Protein AF-A0A6P8X6T5-F1 (afdb_monomer_lite)

Radius of gyration: 35.66 Å; chains: 1; bounding box: 72×80×87 Å

pLDDT: mean 73.35, std 19.15, range [34.44, 97.5]

Sequence (157 aa):
MKSEVQPKQQMQAKLKPGSVLSAIEDIQRMSPEDIVQEFDRMADQTRRHFRDETFIPCVNVADELIRCLRHNKEQSCMCFNVMDEYRQCVGLATQAYVDRMAEDDERRRRASEELPVMPPQSVPSPPATMANLKPAGVQEIVRRKQRSWVKPWTWLR

Organism: Drosophila albomicans (NCBI:txid7291)

Structure (mmCIF, N/CA/C/O backbone):
data_AF-A0A6P8X6T5-F1
#
_entry.id   AF-A0A6P8X6T5-F1
#
loop_
_atom_site.group_PDB
_atom_site.id
_atom_site.type_symbol
_atom_site.label_atom_id
_atom_site.label_alt_id
_atom_site.label_comp_id
_atom_site.label_asym_id
_atom_site.label_entity_id
_atom_site.label_seq_id
_atom_site.pdbx_PDB_ins_code
_atom_site.Cartn_x
_atom_site.Cartn_y
_atom_site.Cartn_z
_atom_site.occupancy
_atom_site.B_iso_or_equiv
_atom_site.auth_seq_id
_atom_site.auth_comp_id
_atom_site.auth_asym_id
_atom_site.auth_atom_id
_atom_site.pdbx_PDB_model_num
ATOM 1 N N . MET A 1 1 ? -13.293 69.421 -34.940 1.00 39.31 1 MET A N 1
ATOM 2 C CA . MET A 1 1 ? -12.313 68.325 -35.088 1.00 39.31 1 MET A CA 1
ATOM 3 C C . MET A 1 1 ? -12.806 67.145 -34.260 1.00 39.31 1 MET A C 1
ATOM 5 O O . MET A 1 1 ? -12.760 67.224 -33.042 1.00 39.31 1 MET A O 1
ATOM 9 N N . LYS A 1 2 ? -13.394 66.125 -34.895 1.00 36.69 2 LYS A N 1
ATOM 10 C CA . LYS A 1 2 ? -13.779 64.863 -34.243 1.00 36.69 2 LYS A CA 1
ATOM 11 C C . LYS A 1 2 ? -12.729 63.829 -34.637 1.00 36.69 2 LYS A C 1
ATOM 13 O O . LYS A 1 2 ? -12.606 63.535 -35.820 1.00 36.69 2 LYS A O 1
ATOM 18 N N . SER A 1 3 ? -11.960 63.347 -33.669 1.00 41.25 3 SER A N 1
ATOM 19 C CA . SER A 1 3 ? -11.004 62.261 -33.878 1.00 41.25 3 SER A CA 1
ATOM 20 C C . SER A 1 3 ? -11.726 60.939 -33.656 1.00 41.25 3 SER A C 1
ATOM 22 O O . SER A 1 3 ? -12.135 60.624 -32.541 1.00 41.25 3 SER A O 1
ATOM 24 N N . GLU A 1 4 ? -11.921 60.204 -34.743 1.00 42.72 4 GLU A N 1
ATOM 25 C CA . GLU A 1 4 ? -12.444 58.845 -34.759 1.00 42.72 4 GLU A CA 1
ATOM 26 C C . GLU A 1 4 ? -11.330 57.885 -34.320 1.00 42.72 4 GLU A C 1
ATOM 28 O O . GLU A 1 4 ? -10.273 57.814 -34.948 1.00 42.72 4 GLU A O 1
ATOM 33 N N . VAL A 1 5 ? -11.530 57.188 -33.200 1.00 47.00 5 VAL A N 1
ATOM 34 C CA . VAL A 1 5 ? -10.592 56.175 -32.701 1.00 47.00 5 VAL A CA 1
ATOM 35 C C . VAL A 1 5 ? -11.098 54.812 -33.160 1.00 47.00 5 VAL A C 1
ATOM 37 O O . VAL A 1 5 ? -12.066 54.290 -32.613 1.00 47.00 5 VAL A O 1
ATOM 40 N N . GLN A 1 6 ? -10.450 54.235 -34.174 1.00 44.22 6 GLN A N 1
ATOM 41 C CA . GLN A 1 6 ? -10.676 52.841 -34.561 1.00 44.22 6 GLN A CA 1
ATOM 42 C C . GLN A 1 6 ? -10.130 51.881 -33.487 1.00 44.22 6 GLN A C 1
ATOM 44 O O . GLN A 1 6 ? -9.029 52.107 -32.969 1.00 44.22 6 GLN A O 1
ATOM 49 N N . PRO A 1 7 ? -10.830 50.774 -33.179 1.00 46.75 7 PRO A N 1
ATOM 50 C CA . PRO A 1 7 ? -10.303 49.748 -32.295 1.00 46.75 7 PRO A CA 1
ATOM 51 C C . PRO A 1 7 ? -9.257 48.902 -33.034 1.00 46.75 7 PRO A C 1
ATOM 53 O O . PRO A 1 7 ? -9.519 48.321 -34.087 1.00 46.75 7 PRO A O 1
ATOM 56 N N . LYS A 1 8 ? -8.050 48.823 -32.462 1.00 43.53 8 LYS A N 1
ATOM 57 C CA . LYS A 1 8 ? -6.981 47.927 -32.921 1.00 43.53 8 LYS A CA 1
ATOM 58 C C . LYS A 1 8 ? -7.455 46.477 -32.813 1.00 43.53 8 LYS A C 1
ATOM 60 O O . LYS A 1 8 ? -7.723 45.998 -31.714 1.00 43.53 8 LYS A O 1
ATOM 65 N N . GLN A 1 9 ? -7.500 45.774 -33.941 1.00 49.03 9 GLN A N 1
ATOM 66 C CA . GLN A 1 9 ? -7.654 44.323 -33.976 1.00 49.03 9 GLN A CA 1
ATOM 67 C C . GLN A 1 9 ? -6.468 43.678 -33.243 1.00 49.03 9 GLN A C 1
ATOM 69 O O . GLN A 1 9 ? -5.331 43.717 -33.715 1.00 49.03 9 GLN A O 1
ATOM 74 N N . GLN A 1 10 ? -6.724 43.108 -32.064 1.00 48.69 10 GLN A N 1
ATOM 75 C CA . GLN A 1 10 ? -5.776 42.227 -31.391 1.00 48.69 10 GLN A CA 1
ATOM 76 C C . GLN A 1 10 ? -5.649 40.944 -32.214 1.00 48.69 10 GLN A C 1
ATOM 78 O O . GLN A 1 10 ? -6.588 40.155 -32.308 1.00 48.69 10 GLN A O 1
ATOM 83 N N . MET A 1 11 ? -4.475 40.732 -32.811 1.00 44.38 11 MET A N 1
ATOM 84 C CA . MET A 1 11 ? -4.091 39.429 -33.342 1.00 44.38 11 MET A CA 1
ATOM 85 C C . MET A 1 11 ? -4.116 38.421 -32.190 1.00 44.38 11 MET A C 1
ATOM 87 O O . MET A 1 11 ? -3.267 38.474 -31.300 1.00 44.38 11 MET A O 1
ATOM 91 N N . GLN A 1 12 ? -5.086 37.507 -32.201 1.00 54.34 12 GLN A N 1
ATOM 92 C CA . GLN A 1 12 ? -5.050 36.325 -31.350 1.00 54.34 12 GLN A CA 1
ATOM 93 C C . GLN A 1 12 ? -3.821 35.506 -31.749 1.00 54.34 12 GLN A C 1
ATOM 95 O O . GLN A 1 12 ? -3.753 34.933 -32.840 1.00 54.34 12 GLN A O 1
ATOM 100 N N . ALA A 1 13 ? -2.811 35.506 -30.882 1.00 57.44 13 ALA A N 1
ATOM 101 C CA . ALA A 1 13 ? -1.664 34.634 -31.026 1.00 57.44 13 ALA A CA 1
ATOM 102 C C . ALA A 1 13 ? -2.174 33.191 -30.945 1.00 57.44 13 ALA A C 1
ATOM 104 O O . ALA A 1 13 ? -2.639 32.757 -29.896 1.00 57.44 13 ALA A O 1
ATOM 105 N N . LYS A 1 14 ? -2.125 32.457 -32.063 1.00 60.16 14 LYS A N 1
ATOM 106 C CA . LYS A 1 14 ? -2.445 31.026 -32.085 1.00 60.16 14 LYS A CA 1
ATOM 107 C C . LYS A 1 14 ? -1.477 30.302 -31.150 1.00 60.16 14 LYS A C 1
ATOM 109 O O . LYS A 1 14 ? -0.309 30.105 -31.494 1.00 60.16 14 LYS A O 1
ATOM 114 N N . LEU A 1 15 ? -1.955 29.952 -29.960 1.00 59.94 15 LEU A N 1
ATOM 115 C CA . LEU A 1 15 ? -1.217 29.132 -29.011 1.00 59.94 15 LEU A CA 1
ATOM 116 C C . LEU A 1 15 ? -1.028 27.736 -29.612 1.00 59.94 15 LEU A C 1
ATOM 118 O O . LEU A 1 15 ? -1.897 27.206 -30.304 1.00 59.94 15 LEU A O 1
ATOM 122 N N . LYS A 1 16 ? 0.165 27.170 -29.416 1.00 64.50 16 LYS A N 1
ATOM 123 C CA . LYS A 1 16 ? 0.518 25.864 -29.977 1.00 64.50 16 LYS A CA 1
ATOM 124 C C . LYS A 1 16 ? -0.295 24.769 -29.267 1.00 64.50 16 LYS A C 1
ATOM 126 O O . LYS A 1 16 ? -0.311 24.776 -28.032 1.00 64.50 16 LYS A O 1
ATOM 131 N N . PRO A 1 17 ? -0.898 23.818 -30.003 1.00 54.22 17 PRO A N 1
ATOM 132 C CA . PRO A 1 17 ? -1.576 22.679 -29.392 1.00 54.22 17 PRO A CA 1
ATOM 133 C C . PRO A 1 17 ? -0.574 21.894 -28.534 1.00 54.22 17 PRO A C 1
ATOM 135 O O . PRO A 1 17 ? 0.529 21.585 -28.988 1.00 54.22 17 PRO A O 1
ATOM 138 N N . GLY A 1 18 ? -0.930 21.652 -27.269 1.00 61.09 18 GLY A N 1
ATOM 139 C CA . GLY A 1 18 ? -0.060 21.030 -26.260 1.00 61.09 18 GLY A CA 1
ATOM 140 C C . GLY A 1 18 ? 0.703 22.006 -25.351 1.00 61.09 18 GLY A C 1
ATOM 141 O O . GLY A 1 18 ? 1.460 21.573 -24.487 1.00 61.09 18 GLY A O 1
ATOM 142 N N . SER A 1 19 ? 0.521 23.321 -25.509 1.00 72.75 19 SER A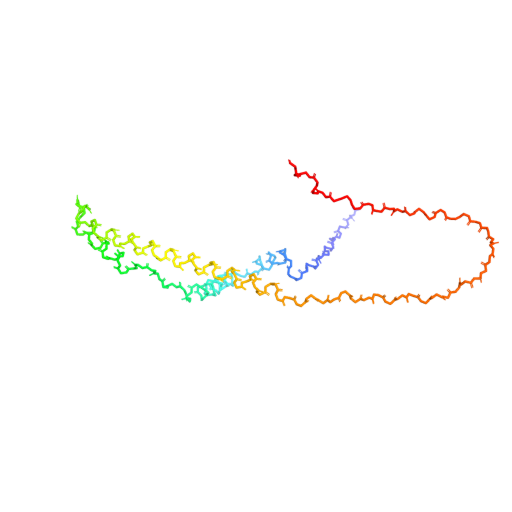 N 1
ATOM 143 C CA . SER A 1 19 ? 1.023 24.301 -24.539 1.00 72.75 19 SER A CA 1
ATOM 144 C C . SER A 1 19 ? 0.141 24.337 -23.289 1.00 72.75 19 SER A C 1
ATOM 146 O O . SER A 1 19 ? -1.082 24.369 -23.399 1.00 72.75 19 SER A O 1
ATOM 148 N N . VAL A 1 20 ? 0.758 24.437 -22.105 1.00 71.75 20 VAL A N 1
ATOM 149 C CA . VAL A 1 20 ? 0.059 24.630 -20.817 1.00 71.75 20 VAL A CA 1
ATOM 150 C C . VAL A 1 20 ? -0.903 25.824 -20.869 1.00 71.75 20 VAL A C 1
ATOM 152 O O . VAL A 1 20 ? -1.987 25.762 -20.306 1.00 71.75 20 VAL A O 1
ATOM 155 N N . LEU A 1 21 ? -0.557 26.883 -21.608 1.00 73.12 21 LEU A N 1
ATOM 156 C CA . LEU A 1 21 ? -1.422 28.055 -21.775 1.00 73.12 21 LEU A CA 1
ATOM 157 C C . LEU A 1 21 ? -2.662 27.765 -22.633 1.00 73.12 21 LEU A C 1
ATOM 159 O O . LEU A 1 21 ? -3.718 28.321 -22.360 1.00 73.12 21 LEU A O 1
ATOM 163 N N . SER A 1 22 ? -2.549 26.869 -23.620 1.00 72.44 22 SER A N 1
ATOM 164 C CA . SER A 1 22 ? -3.700 26.390 -24.399 1.00 72.44 22 SER A CA 1
ATOM 165 C C . SER A 1 22 ? -4.620 25.548 -23.522 1.00 72.44 22 SER A C 1
ATOM 167 O O . SER A 1 22 ? -5.822 25.753 -23.538 1.00 72.44 22 SER A O 1
ATOM 169 N N . ALA A 1 23 ? -4.055 24.662 -22.696 1.00 73.56 23 ALA A N 1
ATOM 170 C CA . ALA A 1 23 ? -4.839 23.840 -21.778 1.00 73.56 23 ALA A CA 1
ATOM 171 C C . ALA A 1 23 ? -5.586 24.688 -20.734 1.00 73.56 23 ALA A C 1
ATOM 173 O O . ALA A 1 23 ? -6.733 24.398 -20.416 1.00 73.56 23 ALA A O 1
ATOM 174 N N . ILE A 1 24 ? -4.966 25.760 -20.227 1.00 74.38 24 ILE A N 1
ATOM 175 C CA . ILE A 1 24 ? -5.626 26.694 -19.302 1.00 74.38 24 ILE A CA 1
ATOM 176 C C . ILE A 1 24 ? -6.774 27.434 -19.999 1.00 74.38 24 ILE A C 1
ATOM 178 O O . ILE A 1 24 ? -7.846 27.567 -19.414 1.00 74.38 24 ILE A O 1
ATOM 182 N N . GLU A 1 25 ? -6.575 27.895 -21.236 1.00 76.44 25 GLU A N 1
ATOM 183 C CA . GLU A 1 25 ? -7.628 28.567 -22.005 1.00 76.44 25 GLU A CA 1
ATOM 184 C C . GLU A 1 25 ? -8.784 27.614 -22.351 1.00 76.44 25 GLU A C 1
ATOM 186 O O . GLU A 1 25 ? -9.946 28.008 -22.275 1.00 76.44 25 GLU A O 1
ATOM 191 N N . ASP A 1 26 ? -8.485 26.350 -22.650 1.00 70.31 26 ASP A N 1
ATOM 192 C CA . ASP A 1 26 ? -9.491 25.320 -22.911 1.00 70.31 26 ASP A CA 1
ATOM 193 C C . ASP A 1 26 ? -10.289 24.984 -21.642 1.00 70.31 26 ASP A C 1
ATOM 195 O O . ASP A 1 26 ? -11.516 24.942 -21.693 1.00 70.31 26 ASP A O 1
ATOM 199 N N . ILE A 1 27 ? -9.635 24.860 -20.478 1.00 71.88 27 ILE A N 1
ATOM 200 C CA . ILE A 1 27 ? -10.315 24.641 -19.187 1.00 71.88 27 ILE A CA 1
ATOM 201 C C . ILE A 1 27 ? -11.227 25.816 -18.826 1.00 71.88 27 ILE A C 1
ATOM 203 O O . ILE A 1 27 ? -12.337 25.608 -18.345 1.00 71.88 27 ILE A O 1
ATOM 207 N N . GLN A 1 28 ? -10.793 27.049 -19.089 1.00 75.94 28 GLN A N 1
ATOM 208 C CA . GLN A 1 28 ? -11.602 28.247 -18.840 1.00 75.94 28 GLN A CA 1
ATOM 209 C C . GLN A 1 28 ? -12.816 28.370 -19.771 1.00 75.94 28 GLN A C 1
ATOM 211 O O . GLN A 1 28 ? -13.725 29.147 -19.482 1.00 75.94 28 GLN A O 1
ATOM 216 N N . ARG A 1 29 ? -12.832 27.632 -20.885 1.00 79.69 29 ARG A N 1
ATOM 217 C CA . ARG A 1 29 ? -13.933 27.605 -21.857 1.00 79.69 29 ARG A CA 1
ATOM 218 C C . ARG A 1 29 ? -14.875 26.416 -21.670 1.00 79.69 29 ARG A C 1
ATOM 220 O O . ARG A 1 29 ? -15.917 26.393 -22.322 1.00 79.69 29 ARG A O 1
ATOM 227 N N . MET A 1 30 ? -14.528 25.450 -20.819 1.00 76.50 30 MET A N 1
ATOM 228 C CA . MET A 1 30 ? -15.401 24.317 -20.519 1.00 76.50 30 MET A CA 1
ATOM 229 C C . MET A 1 30 ? -16.593 24.752 -19.669 1.00 76.50 30 MET A C 1
ATOM 231 O O . MET A 1 30 ? -16.474 25.616 -18.795 1.00 76.50 30 MET A O 1
ATOM 235 N N . SER A 1 31 ? -17.748 24.134 -19.919 1.00 83.88 31 SER A N 1
ATOM 236 C CA . SER A 1 31 ? -18.898 24.305 -19.038 1.00 83.88 31 SER A CA 1
ATOM 237 C C . SER A 1 31 ? -18.627 23.631 -17.683 1.00 83.88 31 SER A C 1
ATOM 239 O O . SER A 1 31 ? -17.848 22.673 -17.612 1.00 83.88 31 SER A O 1
ATOM 241 N N . PRO A 1 32 ? -19.237 24.108 -16.585 1.00 80.38 32 PRO A N 1
ATOM 242 C CA . PRO A 1 32 ? -19.119 23.461 -15.280 1.00 80.38 32 PRO A CA 1
ATOM 243 C C . PRO A 1 32 ? -19.480 21.971 -15.316 1.00 80.38 32 PRO A C 1
ATOM 245 O O . PRO A 1 32 ? -18.841 21.165 -14.643 1.00 80.38 32 PRO A O 1
ATOM 248 N N . GLU A 1 33 ? -20.469 21.599 -16.127 1.00 83.69 33 GLU A N 1
ATOM 249 C CA . GLU A 1 33 ? -20.927 20.225 -16.306 1.00 83.69 33 GLU A CA 1
ATOM 250 C C . GLU A 1 33 ? -19.862 19.353 -16.990 1.00 83.69 33 GLU A C 1
ATOM 252 O O . GLU A 1 33 ? -19.597 18.237 -16.535 1.00 83.69 33 GLU A O 1
ATOM 257 N N . ASP A 1 34 ? -19.186 19.883 -18.014 1.00 82.94 34 ASP A N 1
ATOM 258 C CA . ASP A 1 34 ? -18.101 19.181 -18.715 1.00 82.94 34 ASP A CA 1
ATOM 259 C C . ASP A 1 34 ? -16.872 18.988 -17.813 1.00 82.94 34 ASP A C 1
ATOM 261 O O . ASP A 1 34 ? -16.216 17.947 -17.856 1.00 82.94 34 ASP A O 1
ATOM 265 N N . ILE A 1 35 ? -16.571 19.964 -16.946 1.00 82.19 35 ILE A N 1
ATOM 266 C CA . ILE A 1 35 ? -15.465 19.868 -15.977 1.00 82.19 35 ILE A CA 1
ATOM 267 C C . ILE A 1 35 ? -15.718 18.735 -14.980 1.00 82.19 35 ILE A C 1
ATOM 269 O O . ILE A 1 35 ? -14.802 17.971 -14.669 1.00 82.19 35 ILE A O 1
ATOM 273 N N . VAL A 1 36 ? -16.950 18.615 -14.479 1.00 86.25 36 VAL A N 1
ATOM 274 C CA . VAL A 1 36 ? -17.329 17.539 -13.552 1.00 86.25 36 VAL A CA 1
ATOM 275 C C . VAL A 1 36 ? -17.206 16.182 -14.239 1.00 86.25 36 VAL A C 1
ATOM 277 O O . VAL A 1 36 ? -16.589 15.274 -13.684 1.00 86.25 36 VAL A O 1
ATOM 280 N N . GLN A 1 37 ? -17.704 16.059 -15.470 1.00 88.94 37 GLN A N 1
ATOM 281 C CA . GLN A 1 37 ? -17.608 14.814 -16.228 1.00 88.94 37 GLN A CA 1
ATOM 282 C C . GLN A 1 37 ? -16.152 14.407 -16.492 1.00 88.94 37 GLN A C 1
ATOM 284 O O . GLN A 1 37 ? -15.804 13.227 -16.401 1.00 88.94 37 GLN A O 1
ATOM 289 N N . GLU A 1 38 ? -15.287 15.372 -16.795 1.00 86.12 38 GLU A N 1
ATOM 290 C CA . GLU A 1 38 ? -13.877 15.103 -17.050 1.00 86.12 38 GLU A CA 1
ATOM 291 C C . GLU A 1 38 ? -13.126 14.729 -15.769 1.00 86.12 38 GLU A C 1
ATOM 293 O O . GLU A 1 38 ? -12.267 13.843 -15.780 1.00 86.12 38 GLU A O 1
ATOM 298 N N . PHE A 1 39 ? -13.494 15.334 -14.638 1.00 88.00 39 PHE A N 1
ATOM 299 C CA . PHE A 1 39 ? -12.989 14.928 -13.334 1.00 88.00 39 PHE A CA 1
ATOM 300 C C . PHE A 1 39 ? -13.408 13.497 -12.982 1.00 88.00 39 PHE A C 1
ATOM 302 O O . PHE A 1 39 ? -12.557 12.703 -12.581 1.00 88.00 39 PHE A O 1
ATOM 309 N N . ASP A 1 40 ? -14.673 13.133 -13.203 1.00 87.62 40 ASP A N 1
ATOM 310 C CA . ASP A 1 40 ? -15.171 11.772 -12.980 1.00 87.62 40 ASP A CA 1
ATOM 311 C C . ASP A 1 40 ? -14.456 10.758 -13.883 1.00 87.62 40 ASP A C 1
ATOM 313 O O . ASP A 1 40 ? -14.028 9.696 -13.425 1.00 87.62 40 ASP A O 1
ATOM 317 N N . ARG A 1 41 ? -14.226 11.112 -15.153 1.00 87.81 41 ARG A N 1
ATOM 318 C CA . ARG A 1 41 ? -13.453 10.298 -16.101 1.00 87.81 41 ARG A CA 1
ATOM 319 C C . ARG A 1 41 ? -12.018 10.080 -15.621 1.00 87.81 41 ARG A C 1
ATOM 321 O O . ARG A 1 41 ? -11.534 8.946 -15.641 1.00 87.81 41 ARG A O 1
ATOM 328 N N . MET A 1 42 ? -11.344 11.140 -15.168 1.00 84.38 42 MET A N 1
ATOM 329 C CA . MET A 1 42 ? -9.993 11.054 -14.604 1.00 84.38 42 MET A CA 1
ATOM 330 C C . MET A 1 42 ? -9.970 10.225 -13.318 1.00 84.38 42 MET A C 1
ATOM 332 O O . MET A 1 42 ? -9.070 9.399 -13.141 1.00 84.38 42 MET A O 1
ATOM 336 N N . ALA A 1 43 ? -10.955 10.397 -12.438 1.00 84.12 43 ALA A N 1
ATOM 337 C CA . ALA A 1 43 ? -11.079 9.642 -11.199 1.00 84.12 43 ALA A CA 1
ATOM 338 C C . ALA A 1 43 ? -11.275 8.147 -11.479 1.00 84.12 43 ALA A C 1
ATOM 340 O O . ALA A 1 43 ? -10.581 7.318 -10.892 1.00 84.12 43 ALA A O 1
ATOM 341 N N . ASP A 1 44 ? -12.143 7.782 -12.419 1.00 82.06 44 ASP A N 1
ATOM 342 C CA . ASP A 1 44 ? -12.372 6.387 -12.791 1.00 82.06 44 ASP A CA 1
ATOM 343 C C . ASP A 1 44 ? -11.178 5.759 -13.514 1.00 82.06 44 ASP A C 1
ATOM 345 O O . ASP A 1 44 ? -10.828 4.610 -13.235 1.00 82.06 44 ASP A O 1
ATOM 349 N N . GLN A 1 45 ? -10.504 6.499 -14.398 1.00 79.88 45 GLN A N 1
ATOM 350 C CA . GLN A 1 45 ? -9.266 6.038 -15.028 1.00 79.88 45 GLN A CA 1
ATOM 351 C C . GLN A 1 45 ? -8.178 5.784 -13.975 1.00 79.88 45 GLN A C 1
ATOM 353 O O . GLN A 1 45 ? -7.527 4.739 -13.981 1.00 79.88 45 GLN A O 1
ATOM 358 N N . THR A 1 46 ? -8.040 6.695 -13.017 1.00 76.38 46 THR A N 1
ATOM 359 C CA . THR A 1 46 ? -7.101 6.583 -11.898 1.00 76.38 46 THR A CA 1
ATOM 360 C C . THR A 1 46 ? -7.448 5.393 -10.998 1.00 76.38 46 THR A C 1
ATOM 362 O O . THR A 1 46 ? -6.582 4.587 -10.662 1.00 76.38 46 THR A O 1
ATOM 365 N N . ARG A 1 47 ? -8.732 5.197 -10.672 1.00 69.12 47 ARG A N 1
ATOM 366 C CA . ARG A 1 47 ? -9.208 4.042 -9.893 1.00 69.12 47 ARG A CA 1
ATOM 367 C C . ARG A 1 47 ? -8.939 2.713 -10.588 1.00 69.12 47 ARG A C 1
ATOM 369 O O . ARG A 1 47 ? -8.672 1.741 -9.893 1.00 69.12 47 ARG A O 1
ATOM 376 N N . ARG A 1 48 ? -8.997 2.645 -11.921 1.00 66.31 48 ARG A N 1
ATOM 377 C CA . ARG A 1 48 ? -8.642 1.428 -12.676 1.00 66.31 48 ARG A CA 1
ATOM 378 C C . ARG A 1 48 ? -7.158 1.097 -12.542 1.00 66.31 48 ARG A C 1
ATOM 380 O O . ARG A 1 48 ? -6.839 -0.058 -12.306 1.00 66.31 48 ARG A O 1
ATOM 387 N N . HIS A 1 49 ? -6.279 2.098 -12.585 1.00 64.56 49 HIS A N 1
ATOM 388 C CA . HIS A 1 49 ? -4.844 1.894 -12.353 1.00 64.56 49 HIS A CA 1
ATOM 389 C C . HIS A 1 49 ? -4.506 1.494 -10.910 1.00 64.56 49 HIS A C 1
ATOM 391 O O . HIS A 1 49 ? -3.529 0.789 -10.695 1.00 64.56 49 HIS A O 1
ATOM 397 N N . PHE A 1 50 ? -5.323 1.889 -9.929 1.00 63.25 50 PHE A N 1
ATOM 398 C CA . PHE A 1 50 ? -5.151 1.481 -8.530 1.00 63.25 50 PHE A CA 1
ATOM 399 C C . PHE A 1 50 ? -5.878 0.181 -8.149 1.00 63.25 50 PHE A C 1
ATOM 401 O O . PHE A 1 50 ? -5.677 -0.325 -7.047 1.00 63.25 50 PHE A O 1
ATOM 408 N N . ARG A 1 51 ? -6.747 -0.357 -9.015 1.00 54.22 51 ARG A N 1
ATOM 409 C CA . ARG A 1 51 ? -7.567 -1.540 -8.699 1.00 54.22 51 ARG A CA 1
ATOM 410 C C . ARG A 1 51 ? -6.826 -2.865 -8.820 1.00 54.22 51 ARG A C 1
ATOM 412 O O . ARG A 1 51 ? -7.241 -3.813 -8.162 1.00 54.22 51 ARG A O 1
ATOM 419 N N . ASP A 1 52 ? -5.755 -2.928 -9.602 1.00 55.62 52 ASP A N 1
ATOM 420 C CA . ASP A 1 52 ? -5.054 -4.192 -9.849 1.00 55.62 52 ASP A CA 1
ATOM 421 C C . ASP A 1 52 ? -4.117 -4.624 -8.707 1.00 55.62 52 ASP A C 1
ATOM 423 O O . ASP A 1 52 ? -3.535 -5.702 -8.785 1.00 55.62 52 ASP A O 1
ATOM 427 N N . GLU A 1 53 ? -3.998 -3.860 -7.611 1.00 55.81 53 GLU A N 1
ATOM 428 C CA . GLU A 1 53 ? -2.948 -4.146 -6.622 1.00 55.81 53 GLU A CA 1
ATOM 429 C C . GLU A 1 53 ? -3.271 -3.855 -5.152 1.00 55.81 53 GLU A C 1
ATOM 431 O O . GLU A 1 53 ? -2.378 -3.580 -4.357 1.00 55.81 53 GLU A O 1
ATOM 436 N N . THR A 1 54 ? -4.523 -3.969 -4.712 1.00 60.78 54 THR A N 1
ATOM 437 C CA . THR A 1 54 ? -4.804 -3.897 -3.266 1.00 60.78 54 THR A CA 1
ATOM 438 C C . THR A 1 54 ? -5.042 -5.274 -2.666 1.00 60.78 54 THR A C 1
ATOM 440 O O . THR A 1 54 ? -6.036 -5.491 -1.973 1.00 60.78 54 THR A O 1
ATOM 443 N N . PHE A 1 55 ? -4.114 -6.215 -2.878 1.00 68.50 55 PHE A N 1
ATOM 444 C CA . PHE A 1 55 ? -3.882 -7.211 -1.831 1.00 68.50 55 PHE A CA 1
ATOM 445 C C . PHE A 1 55 ? -3.273 -6.449 -0.657 1.00 68.50 55 PHE A C 1
ATOM 447 O O . PHE A 1 55 ? -2.071 -6.203 -0.620 1.00 68.50 55 PHE A O 1
ATOM 454 N N . ILE A 1 56 ? -4.127 -5.989 0.257 1.00 78.50 56 ILE A N 1
ATOM 455 C CA . ILE A 1 56 ? -3.673 -5.326 1.472 1.00 78.50 56 ILE A CA 1
ATOM 456 C C . ILE A 1 56 ? -3.159 -6.441 2.388 1.00 78.50 56 ILE A C 1
ATOM 458 O O . ILE A 1 56 ? -3.952 -7.273 2.843 1.00 78.50 56 ILE A O 1
ATOM 462 N N . PRO A 1 57 ? -1.844 -6.518 2.636 1.00 85.12 57 PRO A N 1
ATOM 463 C CA . PRO A 1 57 ? -1.309 -7.553 3.496 1.00 85.12 57 PRO A CA 1
ATOM 464 C C . PRO A 1 57 ? -1.828 -7.356 4.926 1.00 85.12 57 PRO A C 1
ATOM 466 O O . PRO A 1 57 ? -2.083 -6.236 5.366 1.00 85.12 57 PRO A O 1
ATOM 469 N N . CYS A 1 58 ? -1.967 -8.457 5.664 1.00 93.88 58 CYS A N 1
ATOM 470 C CA . CYS A 1 58 ? -2.270 -8.455 7.101 1.00 93.88 58 CYS A CA 1
ATOM 471 C C . CYS A 1 58 ? -3.675 -7.994 7.520 1.00 93.88 58 CYS A C 1
ATOM 473 O O . CYS A 1 58 ? -3.910 -7.870 8.720 1.00 93.88 58 CYS A O 1
ATOM 475 N N . VAL A 1 59 ? -4.626 -7.810 6.593 1.00 93.75 59 VAL A N 1
ATOM 476 C CA . VAL A 1 59 ? -6.012 -7.394 6.921 1.00 93.75 59 VAL A CA 1
ATOM 477 C C . VAL A 1 59 ? -6.667 -8.313 7.951 1.00 93.75 59 VAL A C 1
ATOM 479 O O . VAL A 1 59 ? -7.253 -7.831 8.913 1.00 93.75 59 VAL A O 1
ATOM 482 N N . ASN A 1 60 ? -6.510 -9.630 7.808 1.00 92.69 60 ASN A N 1
ATOM 483 C CA . ASN A 1 60 ? -7.119 -10.590 8.733 1.00 92.69 60 ASN A CA 1
ATOM 484 C C . ASN A 1 60 ? -6.599 -10.423 10.172 1.00 92.69 60 ASN A C 1
ATOM 486 O O . ASN A 1 60 ? -7.388 -10.429 11.115 1.00 92.69 60 ASN A O 1
ATOM 490 N N . VAL A 1 61 ? -5.285 -10.225 10.332 1.00 94.56 61 VAL A N 1
ATOM 491 C CA . VAL A 1 61 ? -4.640 -10.046 11.644 1.00 94.56 61 VAL A CA 1
ATOM 492 C C . VAL A 1 61 ? -4.958 -8.661 12.217 1.00 94.56 61 VAL A C 1
ATOM 494 O O . VAL A 1 61 ? -5.177 -8.510 13.417 1.00 94.56 61 VAL A O 1
ATOM 497 N N . ALA A 1 62 ? -5.055 -7.642 11.357 1.00 95.25 62 ALA A N 1
ATOM 498 C CA . ALA A 1 62 ? -5.492 -6.304 11.746 1.00 95.25 62 ALA A CA 1
ATOM 499 C C . ALA A 1 62 ? -6.928 -6.317 12.292 1.00 95.25 62 ALA A C 1
ATOM 501 O O . ALA A 1 62 ? -7.199 -5.735 13.342 1.00 95.25 62 ALA A O 1
ATOM 502 N N . ASP A 1 63 ? -7.839 -7.019 11.617 1.00 96.38 63 ASP A N 1
ATOM 503 C CA . ASP A 1 63 ? -9.221 -7.176 12.064 1.00 96.38 63 ASP A CA 1
ATOM 504 C C . ASP A 1 63 ? -9.302 -7.894 13.412 1.00 96.38 63 ASP A C 1
ATOM 506 O O . ASP A 1 63 ? -10.085 -7.505 14.282 1.00 96.38 63 ASP A O 1
ATOM 510 N N . GLU A 1 64 ? -8.490 -8.930 13.609 1.00 96.00 64 GLU A N 1
ATOM 511 C CA . GLU A 1 64 ? -8.409 -9.650 14.877 1.00 96.00 64 GLU A CA 1
ATOM 512 C C . GLU A 1 64 ? -7.885 -8.760 16.008 1.00 96.00 64 GLU A C 1
ATOM 514 O O . GLU A 1 64 ? -8.483 -8.715 17.088 1.00 96.00 64 GLU A O 1
ATOM 519 N N . LEU A 1 65 ? -6.852 -7.958 15.738 1.00 96.44 65 LEU A N 1
ATOM 520 C CA . LEU A 1 65 ? -6.331 -6.985 16.692 1.00 96.44 65 LEU A CA 1
ATOM 521 C C . LEU A 1 65 ? -7.398 -5.953 17.071 1.00 96.44 65 LEU A C 1
ATOM 523 O O . LEU A 1 65 ? -7.613 -5.680 18.253 1.00 96.44 65 LEU A O 1
ATOM 527 N N . ILE A 1 66 ? -8.117 -5.414 16.084 1.00 96.19 66 ILE A N 1
ATOM 528 C CA . ILE A 1 66 ? -9.201 -4.451 16.312 1.00 96.19 66 ILE A CA 1
ATOM 529 C C . ILE A 1 66 ? -10.307 -5.077 17.166 1.00 96.19 66 ILE A C 1
ATOM 531 O O . ILE A 1 66 ? -10.813 -4.428 18.087 1.00 96.19 66 ILE A O 1
ATOM 535 N N . ARG A 1 67 ? -10.688 -6.332 16.897 1.00 96.81 67 ARG A N 1
ATOM 536 C CA . ARG A 1 67 ? -11.675 -7.055 17.715 1.00 96.81 67 ARG A CA 1
ATOM 537 C C . ARG A 1 67 ? -11.175 -7.235 19.146 1.00 96.81 67 ARG A C 1
ATOM 539 O O . ARG A 1 67 ? -11.928 -6.937 20.074 1.00 96.81 67 ARG A O 1
ATOM 546 N N . CYS A 1 68 ? -9.919 -7.643 19.330 1.00 96.50 68 CYS A N 1
ATOM 547 C CA . CYS A 1 68 ? -9.330 -7.822 20.653 1.00 96.50 68 CYS A CA 1
ATOM 548 C C . CYS A 1 68 ? -9.310 -6.511 21.447 1.00 96.50 68 CYS A C 1
ATOM 550 O O . CYS A 1 68 ? -9.777 -6.476 22.586 1.00 96.50 68 CYS A O 1
ATOM 552 N N . LEU A 1 69 ? -8.847 -5.416 20.838 1.00 95.88 69 LEU A N 1
ATOM 553 C CA . LEU A 1 69 ? -8.788 -4.100 21.480 1.00 95.88 69 LEU A CA 1
ATOM 554 C C . LEU A 1 69 ? -10.182 -3.551 21.798 1.00 95.88 69 LEU A C 1
ATOM 556 O O . LEU A 1 69 ? -10.387 -2.915 22.830 1.00 95.88 69 LEU A O 1
ATOM 560 N N . ARG A 1 70 ? -11.171 -3.818 20.937 1.00 95.75 70 ARG A N 1
ATOM 561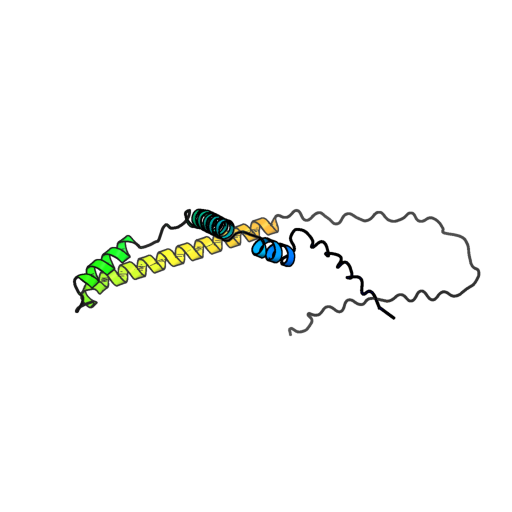 C CA . ARG A 1 70 ? -12.564 -3.429 21.189 1.00 95.75 70 ARG A CA 1
ATOM 562 C C . ARG A 1 70 ? -13.166 -4.191 22.368 1.00 95.75 70 ARG A C 1
ATOM 564 O O . ARG A 1 70 ? -13.988 -3.614 23.078 1.00 95.75 70 ARG A O 1
ATOM 571 N N . HIS A 1 71 ? -12.782 -5.453 22.552 1.00 96.31 71 HIS A N 1
ATOM 572 C CA . HIS A 1 71 ? -13.220 -6.282 23.672 1.00 96.31 71 HIS A CA 1
ATOM 573 C C . HIS A 1 71 ? -12.497 -5.910 24.979 1.00 96.31 71 HIS A C 1
ATOM 575 O O . HIS A 1 71 ? -13.138 -5.798 26.017 1.00 96.31 71 HIS A O 1
ATOM 581 N N . ASN A 1 72 ? -11.193 -5.624 24.915 1.00 93.94 72 ASN A N 1
ATOM 582 C CA . ASN A 1 72 ? -10.327 -5.349 26.067 1.00 93.94 72 ASN A CA 1
ATOM 583 C C . ASN A 1 72 ? -9.895 -3.873 26.137 1.00 93.94 72 ASN A C 1
ATOM 585 O O . ASN A 1 72 ? -8.705 -3.567 26.211 1.00 93.94 72 ASN A O 1
ATOM 589 N N . LYS A 1 73 ? -10.853 -2.936 26.109 1.00 87.25 73 LYS A N 1
ATOM 590 C CA . LYS A 1 73 ? -10.562 -1.488 25.999 1.00 87.25 73 LYS A CA 1
ATOM 591 C C . LYS A 1 73 ? -9.656 -0.937 27.104 1.00 87.25 73 LYS A C 1
ATOM 593 O O . LYS A 1 73 ? -8.868 -0.036 26.844 1.00 87.25 73 LYS A O 1
ATOM 598 N N . GLU A 1 74 ? -9.773 -1.467 28.317 1.00 91.62 74 GLU A N 1
ATOM 599 C CA . GLU A 1 74 ? -9.000 -1.023 29.487 1.00 91.62 74 GLU A CA 1
ATOM 600 C C . GLU A 1 74 ? -7.728 -1.857 29.712 1.00 91.62 74 GLU A C 1
ATOM 602 O O . GLU A 1 74 ? -6.866 -1.476 30.499 1.00 91.62 74 GLU A O 1
ATOM 607 N N . GLN A 1 75 ? -7.592 -2.990 29.014 1.00 92.75 75 GLN A N 1
ATOM 608 C CA . GLN A 1 75 ? -6.513 -3.963 29.202 1.00 92.75 75 GLN A CA 1
ATOM 609 C C . GLN A 1 75 ? -5.913 -4.378 27.855 1.00 92.75 75 GLN A C 1
ATOM 611 O O . GLN A 1 75 ? -5.940 -5.545 27.464 1.00 92.75 75 GLN A O 1
ATOM 616 N N . SER A 1 76 ? -5.331 -3.420 27.133 1.00 89.50 76 SER A N 1
ATOM 617 C CA . SER A 1 76 ? -4.688 -3.677 25.835 1.00 89.50 76 SER A CA 1
ATOM 618 C C . SER A 1 76 ? -3.534 -4.688 25.910 1.00 89.50 76 SER A C 1
ATOM 620 O O . SER A 1 76 ? -3.211 -5.322 24.906 1.00 89.50 76 SER A O 1
ATOM 622 N N . CYS A 1 77 ? -2.951 -4.902 27.096 1.00 94.31 77 CYS A N 1
ATOM 623 C CA . CYS A 1 77 ? -1.945 -5.937 27.342 1.00 94.31 77 CYS A CA 1
ATOM 624 C C . CYS A 1 77 ? -2.457 -7.357 27.052 1.00 94.31 77 CYS A C 1
ATOM 626 O O . CYS A 1 77 ? -1.674 -8.203 26.628 1.00 94.31 77 CYS A O 1
ATOM 628 N N . MET A 1 78 ? -3.763 -7.607 27.183 1.00 94.50 78 MET A N 1
ATOM 629 C CA . MET A 1 78 ? -4.373 -8.899 26.845 1.00 94.50 78 MET A CA 1
ATOM 630 C C . MET A 1 78 ? -4.324 -9.191 25.337 1.00 94.50 78 MET A C 1
ATOM 632 O O . MET A 1 78 ? -4.456 -10.339 24.926 1.00 94.50 78 MET A O 1
ATOM 636 N N . CYS A 1 79 ? -4.088 -8.168 24.511 1.00 96.75 79 CYS A N 1
ATOM 637 C CA . CYS A 1 79 ? -3.970 -8.278 23.059 1.00 96.75 79 CYS A CA 1
ATOM 638 C C . CYS A 1 79 ? -2.517 -8.337 22.569 1.00 96.75 79 CYS A C 1
ATOM 640 O O . CYS A 1 79 ? -2.285 -8.213 21.368 1.00 96.75 79 CYS A O 1
ATOM 642 N N . PHE A 1 80 ? -1.531 -8.504 23.461 1.00 96.38 80 PHE A N 1
ATOM 643 C CA . PHE A 1 80 ? -0.112 -8.446 23.094 1.00 96.38 80 PHE A CA 1
ATOM 644 C C . PHE A 1 80 ? 0.281 -9.477 22.033 1.00 96.38 80 PHE A C 1
ATOM 646 O O . PHE A 1 80 ? 0.978 -9.128 21.086 1.00 96.38 80 PHE A O 1
ATOM 653 N N . ASN A 1 81 ? -0.233 -10.705 22.132 1.00 96.62 81 ASN A N 1
ATOM 654 C CA . ASN A 1 81 ? 0.038 -11.751 21.143 1.00 96.62 81 ASN A CA 1
ATOM 655 C C . ASN A 1 81 ? -0.450 -11.339 19.745 1.00 96.62 81 ASN A C 1
ATOM 657 O O . ASN A 1 81 ? 0.306 -11.404 18.784 1.00 96.62 81 ASN A O 1
ATOM 661 N N . VAL A 1 82 ? -1.674 -10.810 19.650 1.00 96.12 82 VAL A N 1
ATOM 662 C CA . VAL A 1 82 ? -2.258 -10.363 18.374 1.00 96.12 82 VAL A CA 1
ATOM 663 C C . VAL A 1 82 ? -1.534 -9.124 17.830 1.00 96.12 82 VAL A C 1
ATOM 665 O O . VAL A 1 82 ? -1.367 -8.970 16.621 1.00 96.12 82 VAL A O 1
ATOM 668 N N . MET A 1 83 ? -1.055 -8.235 18.709 1.00 96.06 83 MET A N 1
ATOM 669 C CA . MET A 1 83 ? -0.200 -7.111 18.308 1.00 96.06 83 MET A CA 1
ATOM 670 C C . MET A 1 83 ? 1.137 -7.585 17.733 1.00 96.06 83 MET A C 1
ATOM 672 O O . MET A 1 83 ? 1.606 -7.008 16.750 1.00 96.06 83 MET A O 1
ATOM 676 N N . ASP A 1 84 ? 1.748 -8.612 18.326 1.00 97.50 84 ASP A N 1
ATOM 677 C CA . ASP A 1 84 ? 3.011 -9.163 17.839 1.00 97.50 84 ASP A CA 1
ATOM 678 C C . ASP A 1 84 ? 2.829 -9.879 16.496 1.00 97.50 84 ASP A C 1
ATOM 680 O O . ASP A 1 84 ? 3.588 -9.629 15.563 1.00 97.50 84 ASP A O 1
ATOM 684 N N . GLU A 1 85 ? 1.758 -10.656 16.333 1.00 96.69 85 GLU A N 1
ATOM 685 C CA . GLU A 1 85 ? 1.397 -11.266 15.048 1.00 96.69 85 GLU A CA 1
ATOM 686 C C . GLU A 1 85 ? 1.158 -10.214 13.958 1.00 96.69 85 GLU A C 1
ATOM 688 O O . GLU A 1 85 ? 1.670 -10.335 12.840 1.00 96.69 85 GLU A O 1
ATOM 693 N N . TYR A 1 86 ? 0.433 -9.137 14.281 1.00 96.56 86 TYR A N 1
ATOM 694 C CA . TYR A 1 86 ? 0.220 -8.033 13.348 1.00 96.56 86 TYR A CA 1
ATOM 695 C C . TYR A 1 86 ? 1.551 -7.387 12.949 1.00 96.56 86 TYR A C 1
ATOM 697 O O . TYR A 1 86 ? 1.823 -7.190 11.762 1.00 96.56 86 TYR A O 1
ATOM 705 N N . ARG A 1 87 ? 2.418 -7.112 13.930 1.00 96.56 87 ARG A N 1
ATOM 706 C CA . ARG A 1 87 ? 3.754 -6.553 13.700 1.00 96.56 87 ARG A CA 1
ATOM 707 C C . ARG A 1 87 ? 4.601 -7.461 12.806 1.00 96.56 87 ARG A C 1
ATOM 709 O O . ARG A 1 87 ? 5.238 -6.959 11.879 1.00 96.56 87 ARG A O 1
ATOM 716 N N . GLN A 1 88 ? 4.626 -8.765 13.071 1.00 97.44 88 GLN A N 1
ATOM 717 C CA . GLN A 1 88 ? 5.375 -9.736 12.271 1.00 97.44 88 GLN A CA 1
ATOM 718 C C . GLN A 1 88 ? 4.864 -9.769 10.831 1.00 97.44 88 GLN A C 1
ATOM 720 O O . GLN A 1 88 ? 5.659 -9.678 9.894 1.00 97.44 88 GLN A O 1
ATOM 725 N N . CYS A 1 89 ? 3.544 -9.817 10.648 1.00 96.81 89 CYS A N 1
ATOM 726 C CA . CYS A 1 89 ? 2.943 -9.809 9.323 1.00 96.81 89 CYS A CA 1
ATOM 727 C C . CYS A 1 89 ? 3.325 -8.545 8.536 1.00 96.81 89 CYS A C 1
ATOM 729 O O . CYS A 1 89 ? 3.769 -8.646 7.391 1.00 96.81 89 CYS A O 1
ATOM 731 N N . VAL A 1 90 ? 3.217 -7.359 9.148 1.00 95.44 90 VAL A N 1
ATOM 732 C CA . VAL A 1 90 ? 3.594 -6.091 8.500 1.00 95.44 90 VAL A CA 1
ATOM 733 C C . VAL A 1 90 ? 5.080 -6.075 8.147 1.00 95.44 90 VAL A C 1
ATOM 735 O O . VAL A 1 90 ? 5.441 -5.629 7.057 1.00 95.44 90 VAL A O 1
ATOM 738 N N . GLY A 1 91 ? 5.939 -6.593 9.028 1.00 95.81 91 GLY A N 1
ATOM 739 C CA . GLY A 1 91 ? 7.373 -6.719 8.769 1.00 95.81 91 GLY A CA 1
ATOM 740 C C . GLY A 1 91 ? 7.666 -7.571 7.533 1.00 95.81 91 GLY A C 1
ATOM 741 O O . GLY A 1 91 ? 8.366 -7.118 6.629 1.00 95.81 91 GLY A O 1
ATOM 742 N N . LEU A 1 92 ? 7.068 -8.763 7.449 1.00 95.88 92 LEU A N 1
ATOM 743 C CA . LEU A 1 92 ? 7.221 -9.662 6.301 1.00 95.88 92 LEU A CA 1
ATOM 744 C C . LEU A 1 92 ? 6.670 -9.051 5.010 1.00 95.88 92 LEU A C 1
ATOM 746 O O . LEU A 1 92 ? 7.316 -9.116 3.967 1.00 95.88 92 LEU A O 1
ATOM 750 N N . ALA A 1 93 ? 5.495 -8.426 5.075 1.00 93.81 93 ALA A N 1
ATOM 751 C CA . ALA A 1 93 ? 4.877 -7.790 3.920 1.00 93.81 93 ALA A CA 1
ATOM 752 C C . ALA A 1 93 ? 5.700 -6.609 3.390 1.00 93.81 93 ALA A C 1
ATOM 754 O O . ALA A 1 93 ? 5.839 -6.444 2.178 1.00 93.81 93 ALA A O 1
ATOM 755 N N . THR A 1 94 ? 6.274 -5.816 4.297 1.00 92.88 94 THR A N 1
ATOM 756 C CA . THR A 1 94 ? 7.160 -4.701 3.947 1.00 92.88 94 THR A CA 1
ATOM 757 C C . THR A 1 94 ? 8.437 -5.216 3.299 1.00 92.88 94 THR A C 1
ATOM 759 O O . THR A 1 94 ? 8.833 -4.702 2.257 1.00 92.88 94 THR A O 1
ATOM 762 N N . GLN A 1 95 ? 9.047 -6.263 3.863 1.00 94.56 95 GLN A N 1
ATOM 763 C CA . GLN A 1 95 ? 10.241 -6.870 3.279 1.00 94.56 95 GLN A CA 1
ATOM 764 C C . GLN A 1 95 ? 9.953 -7.409 1.872 1.00 94.56 95 GLN A C 1
ATOM 766 O O . GLN A 1 95 ? 10.633 -7.035 0.926 1.00 94.56 95 GLN A O 1
ATOM 771 N N . ALA A 1 96 ? 8.869 -8.170 1.704 1.00 91.81 96 ALA A N 1
ATOM 772 C CA . ALA A 1 96 ? 8.463 -8.699 0.404 1.00 91.81 96 ALA A CA 1
ATOM 773 C C . ALA A 1 96 ? 8.135 -7.604 -0.629 1.00 91.81 96 ALA A C 1
ATOM 775 O O . ALA A 1 96 ? 8.195 -7.840 -1.835 1.00 91.81 96 ALA A O 1
ATOM 776 N N . TYR A 1 97 ? 7.727 -6.412 -0.188 1.00 90.69 97 TYR A N 1
ATOM 777 C CA . TYR A 1 97 ? 7.550 -5.261 -1.072 1.00 90.69 97 TYR A CA 1
ATOM 778 C C . TYR A 1 97 ? 8.897 -4.655 -1.489 1.00 90.69 97 TYR A C 1
ATOM 780 O O . TYR A 1 97 ? 9.107 -4.388 -2.670 1.00 90.69 97 TYR A O 1
ATOM 788 N N . VAL A 1 98 ? 9.824 -4.482 -0.542 1.00 92.69 98 VAL A N 1
ATOM 789 C CA . VAL A 1 98 ? 11.184 -3.999 -0.823 1.00 92.69 98 VAL A CA 1
ATOM 790 C C . VAL A 1 98 ? 11.915 -4.940 -1.780 1.00 92.69 98 VAL A C 1
ATOM 792 O O . VAL A 1 98 ? 12.512 -4.466 -2.744 1.00 92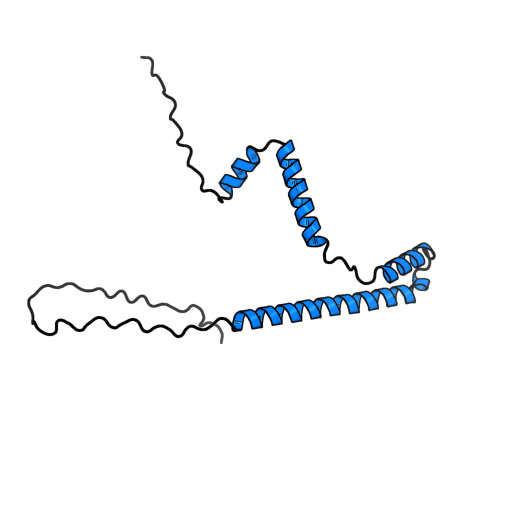.69 98 VAL A O 1
ATOM 795 N N . ASP A 1 99 ? 11.813 -6.250 -1.563 1.00 94.56 99 ASP A N 1
ATOM 796 C CA . ASP A 1 99 ? 12.445 -7.259 -2.416 1.00 94.56 99 ASP A CA 1
ATOM 797 C C . ASP A 1 99 ? 11.908 -7.183 -3.855 1.00 94.56 99 ASP A C 1
ATOM 799 O O . ASP A 1 99 ? 12.686 -7.118 -4.804 1.00 94.56 99 ASP A O 1
ATOM 803 N N . ARG A 1 100 ? 10.583 -7.058 -4.030 1.00 91.44 100 ARG A N 1
ATOM 804 C CA . ARG A 1 100 ? 9.965 -6.861 -5.355 1.00 91.44 100 ARG A CA 1
ATOM 805 C C . ARG A 1 100 ? 10.446 -5.588 -6.050 1.00 91.44 100 ARG A C 1
ATOM 807 O O . ARG A 1 100 ? 10.762 -5.620 -7.236 1.00 91.44 100 ARG A O 1
ATOM 814 N N . MET A 1 101 ? 10.547 -4.475 -5.321 1.00 90.94 101 MET A N 1
ATOM 815 C CA . MET A 1 101 ? 11.086 -3.235 -5.890 1.00 90.94 101 MET A CA 1
ATOM 816 C C . MET A 1 101 ? 12.550 -3.384 -6.319 1.00 90.94 101 MET A C 1
ATOM 818 O O . MET A 1 101 ? 12.947 -2.815 -7.337 1.00 90.94 101 MET A O 1
ATOM 822 N N . ALA A 1 102 ? 13.353 -4.133 -5.559 1.00 94.50 102 ALA A N 1
ATOM 823 C CA . ALA A 1 102 ? 14.744 -4.400 -5.907 1.00 94.50 102 ALA A CA 1
ATOM 824 C C . ALA A 1 102 ? 14.853 -5.256 -7.181 1.00 94.50 102 ALA A C 1
ATOM 826 O O . ALA A 1 102 ? 15.623 -4.918 -8.079 1.00 94.50 102 ALA A O 1
ATOM 827 N N . GLU A 1 103 ? 14.040 -6.309 -7.304 1.00 94.06 103 GLU A N 1
ATOM 828 C CA . GLU A 1 103 ? 13.976 -7.151 -8.507 1.00 94.06 103 GLU A CA 1
ATOM 829 C C . GLU A 1 103 ? 13.555 -6.359 -9.756 1.00 94.06 103 GLU A C 1
ATOM 831 O O . GLU A 1 103 ? 14.127 -6.535 -10.839 1.00 94.06 103 GLU A O 1
ATOM 836 N N . ASP A 1 104 ? 12.580 -5.460 -9.616 1.00 91.00 104 ASP A N 1
ATOM 837 C CA . ASP A 1 104 ? 12.130 -4.594 -10.706 1.00 91.00 104 ASP A CA 1
ATOM 838 C C . ASP A 1 104 ? 13.207 -3.589 -11.133 1.00 91.00 104 ASP A C 1
ATOM 840 O O . ASP A 1 104 ? 13.381 -3.346 -12.334 1.00 91.00 104 ASP A O 1
ATOM 844 N N . ASP A 1 105 ? 13.957 -3.021 -10.184 1.00 91.12 105 ASP A N 1
ATOM 845 C CA . ASP A 1 105 ? 15.089 -2.138 -10.485 1.00 91.12 105 ASP A CA 1
ATOM 846 C C . ASP A 1 105 ? 16.199 -2.896 -11.226 1.00 91.12 105 ASP A C 1
ATOM 848 O O . ASP A 1 105 ? 16.684 -2.434 -12.263 1.00 91.12 105 ASP A O 1
ATOM 852 N N . GLU A 1 106 ? 16.548 -4.105 -10.776 1.00 92.94 106 GLU A N 1
ATOM 853 C CA . GLU A 1 106 ? 17.506 -4.960 -11.483 1.00 92.94 106 GLU A CA 1
ATOM 854 C C . GLU A 1 106 ? 17.048 -5.288 -12.906 1.00 92.94 106 GLU A C 1
ATOM 856 O O . GLU A 1 106 ? 17.838 -5.206 -13.852 1.00 92.94 106 GLU A O 1
ATOM 861 N N . ARG A 1 107 ? 15.767 -5.630 -13.087 1.00 89.69 107 ARG A N 1
ATOM 862 C CA . ARG A 1 107 ? 15.198 -5.914 -14.410 1.00 89.69 107 ARG A CA 1
ATOM 863 C C . ARG A 1 107 ? 15.312 -4.702 -15.333 1.00 89.69 107 ARG A C 1
ATOM 865 O O . ARG A 1 107 ? 15.698 -4.856 -16.491 1.00 89.69 107 ARG A O 1
ATOM 872 N N . ARG A 1 108 ? 15.013 -3.501 -14.828 1.00 89.12 108 ARG A N 1
ATOM 873 C CA . ARG A 1 108 ? 15.140 -2.248 -15.592 1.00 89.12 108 ARG A CA 1
ATOM 874 C C . ARG A 1 108 ? 16.590 -1.945 -15.960 1.00 89.12 108 ARG A C 1
ATOM 876 O O . ARG A 1 108 ? 16.839 -1.530 -17.089 1.00 89.12 108 ARG A O 1
ATOM 883 N N . ARG A 1 109 ? 17.543 -2.183 -15.052 1.00 87.75 109 ARG A N 1
ATOM 884 C CA . ARG A 1 109 ? 18.980 -2.016 -15.336 1.00 87.75 109 ARG A CA 1
ATOM 885 C C . ARG A 1 109 ? 19.446 -2.945 -16.451 1.00 87.75 109 ARG A C 1
ATOM 887 O O . ARG A 1 109 ? 20.012 -2.456 -17.423 1.00 87.75 109 ARG A O 1
ATOM 894 N N . ARG A 1 110 ? 19.122 -4.242 -16.369 1.00 87.31 110 ARG A N 1
ATOM 895 C CA . ARG A 1 110 ? 19.457 -5.220 -17.424 1.00 87.31 110 ARG A CA 1
ATOM 896 C C . ARG A 1 110 ? 18.865 -4.815 -18.775 1.00 87.31 110 ARG A C 1
ATOM 898 O O . ARG A 1 110 ? 19.583 -4.760 -19.766 1.00 87.31 110 ARG A O 1
ATOM 905 N N . ALA A 1 111 ? 17.587 -4.431 -18.801 1.00 83.62 111 ALA A N 1
ATOM 906 C CA . ALA A 1 111 ? 16.931 -3.966 -20.025 1.00 83.62 111 ALA A CA 1
ATOM 907 C C . ALA A 1 111 ? 17.585 -2.704 -20.627 1.00 83.62 111 ALA A C 1
ATOM 909 O O . ALA A 1 111 ? 17.524 -2.497 -21.837 1.00 83.62 111 ALA A O 1
ATOM 910 N N . SER A 1 112 ? 18.214 -1.856 -19.806 1.00 79.56 112 SER A N 1
ATOM 911 C CA . SER A 1 112 ? 18.933 -0.667 -20.275 1.00 79.56 112 SER A CA 1
ATOM 912 C C . SER A 1 112 ? 20.342 -0.971 -20.799 1.00 79.56 112 SER A C 1
ATOM 914 O O . SER A 1 112 ? 20.839 -0.215 -21.634 1.00 79.56 112 SER A O 1
ATOM 916 N N . GLU A 1 113 ? 20.999 -2.024 -20.310 1.00 76.62 113 GLU A N 1
ATOM 917 C CA . GLU A 1 113 ? 22.345 -2.431 -20.744 1.00 76.62 113 GLU A CA 1
ATOM 918 C C . GLU A 1 113 ? 22.334 -3.201 -22.075 1.00 76.62 113 GLU A C 1
ATOM 920 O O . GLU A 1 113 ? 23.328 -3.187 -22.797 1.00 76.62 113 GLU A O 1
ATOM 925 N N . GLU A 1 114 ? 21.204 -3.804 -22.453 1.00 69.69 114 GLU A N 1
ATOM 926 C CA . GLU A 1 114 ? 21.050 -4.545 -23.715 1.00 69.69 114 GLU A CA 1
ATOM 927 C C . GLU A 1 114 ? 20.829 -3.658 -24.956 1.00 69.69 114 GLU A C 1
ATOM 929 O O . GLU A 1 114 ? 20.620 -4.176 -26.057 1.00 69.69 114 GLU A O 1
ATOM 934 N N . LEU A 1 115 ? 20.894 -2.326 -24.833 1.00 66.06 115 LEU A N 1
ATOM 935 C CA . LEU A 1 115 ? 20.816 -1.455 -26.006 1.00 66.06 115 LEU A CA 1
ATOM 936 C C . LEU A 1 115 ? 21.991 -1.761 -26.954 1.00 66.06 115 LEU A C 1
ATOM 938 O O . LEU A 1 115 ? 23.147 -1.627 -26.545 1.00 66.06 115 LEU A O 1
ATOM 942 N N . PRO A 1 116 ? 21.734 -2.135 -28.227 1.00 68.12 116 PRO A N 1
ATOM 943 C CA . PRO A 1 116 ? 22.794 -2.429 -29.177 1.00 68.12 116 PRO A CA 1
ATOM 944 C C . PRO A 1 116 ? 23.698 -1.208 -29.326 1.00 68.12 116 PRO A C 1
ATOM 946 O O . PRO A 1 116 ? 23.304 -0.188 -29.897 1.00 68.12 116 PRO A O 1
ATOM 949 N N . VAL A 1 117 ? 24.923 -1.304 -28.808 1.00 66.12 117 VAL A N 1
ATOM 950 C CA . VAL A 1 117 ? 25.967 -0.312 -29.058 1.00 66.12 117 VAL A CA 1
ATOM 951 C C . VAL A 1 117 ? 26.324 -0.435 -30.531 1.00 66.12 117 VAL A C 1
ATOM 953 O O . VAL A 1 117 ? 27.134 -1.271 -30.931 1.00 66.12 117 VAL A O 1
ATOM 956 N N . MET A 1 118 ? 25.659 0.363 -31.365 1.00 71.50 118 MET A N 1
ATOM 957 C CA . MET A 1 118 ? 25.982 0.425 -32.779 1.00 71.50 118 MET A CA 1
ATOM 958 C C . MET A 1 118 ? 27.416 0.963 -32.891 1.00 71.50 118 MET A C 1
ATOM 960 O O . MET A 1 118 ? 27.695 2.045 -32.359 1.00 71.50 118 MET A O 1
ATOM 964 N N . PRO A 1 119 ? 28.347 0.231 -33.531 1.00 75.75 119 PRO A N 1
ATOM 965 C CA . PRO A 1 119 ? 29.704 0.718 -33.696 1.00 75.75 119 PRO A CA 1
ATOM 966 C C . PRO A 1 119 ? 29.661 2.047 -34.463 1.00 75.75 119 PRO A C 1
ATOM 968 O O . PRO A 1 119 ? 28.850 2.190 -35.386 1.00 75.75 119 PRO A O 1
ATOM 971 N N . PRO A 1 120 ? 30.495 3.033 -34.086 1.00 70.94 120 PRO A N 1
ATOM 972 C CA . PRO A 1 120 ? 30.520 4.321 -34.760 1.00 70.94 120 PRO A CA 1
ATOM 973 C C . PRO A 1 120 ? 30.787 4.090 -36.246 1.00 70.94 120 PRO A C 1
ATOM 975 O O . PRO A 1 120 ? 31.846 3.587 -36.623 1.00 70.94 1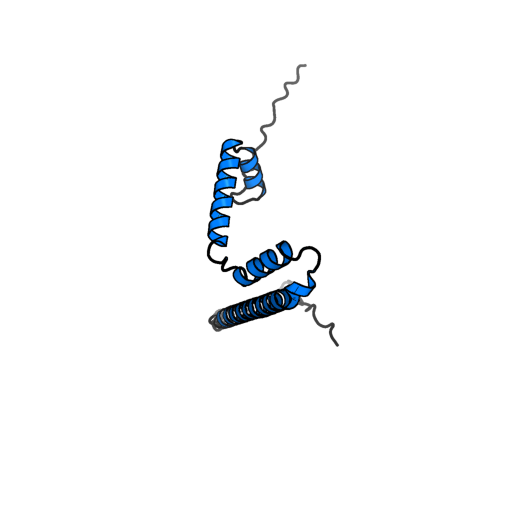20 PRO A O 1
ATOM 978 N N . GLN A 1 121 ? 29.811 4.429 -37.092 1.00 71.75 121 GLN A N 1
ATOM 979 C CA . GLN A 1 121 ? 30.010 4.364 -38.532 1.00 71.75 121 GLN A CA 1
ATOM 980 C C . GLN A 1 121 ? 31.080 5.385 -38.908 1.00 71.75 121 GLN A C 1
ATOM 982 O O . GLN A 1 121 ? 30.967 6.574 -38.595 1.00 71.75 121 GLN A O 1
ATOM 987 N N . SER A 1 122 ? 32.151 4.904 -39.534 1.00 64.88 122 SER A N 1
ATOM 988 C CA . SER A 1 122 ? 33.216 5.749 -40.044 1.00 64.88 122 SER A CA 1
ATOM 989 C C . SER A 1 122 ? 32.635 6.693 -41.093 1.00 64.88 122 SER A C 1
ATOM 991 O O . SER A 1 122 ? 32.102 6.279 -42.121 1.00 64.88 122 SER A O 1
ATOM 993 N N . VAL A 1 123 ? 32.731 7.992 -40.817 1.00 68.31 123 VAL A N 1
ATOM 994 C CA . VAL A 1 123 ? 32.443 9.037 -41.800 1.00 68.31 123 VAL A CA 1
ATOM 995 C C . VAL A 1 123 ? 33.333 8.816 -43.030 1.00 68.31 123 VAL A C 1
ATOM 997 O O . VAL A 1 123 ? 34.551 8.674 -42.868 1.00 68.31 123 VAL A O 1
ATOM 1000 N N . PRO A 1 124 ? 32.773 8.779 -44.254 1.00 64.56 124 PRO A N 1
ATOM 1001 C CA . PRO A 1 124 ? 33.575 8.645 -45.460 1.00 64.56 124 PRO A CA 1
ATOM 1002 C C . PRO A 1 124 ? 34.501 9.858 -45.588 1.00 64.56 124 PRO A C 1
ATOM 1004 O O . PRO A 1 124 ? 34.065 11.008 -45.514 1.00 64.56 124 PRO A O 1
ATOM 1007 N N . SER A 1 125 ? 35.798 9.590 -45.751 1.00 61.09 125 SER A N 1
ATOM 1008 C CA . SER A 1 125 ? 36.791 10.633 -46.011 1.00 61.09 125 SER A CA 1
ATOM 1009 C C . SER A 1 125 ? 36.443 11.360 -47.315 1.00 61.09 125 SER A C 1
ATOM 1011 O O . SER A 1 125 ? 36.196 10.689 -48.321 1.00 61.09 125 SER A O 1
ATOM 1013 N N . PRO A 1 126 ? 36.426 12.705 -47.336 1.00 57.97 126 PRO A N 1
ATOM 1014 C CA . PRO A 1 126 ? 36.225 13.443 -48.574 1.00 57.97 126 PRO A CA 1
ATOM 1015 C C . PRO A 1 126 ? 37.384 13.172 -49.551 1.00 57.97 126 PRO A C 1
ATOM 1017 O O . PRO A 1 126 ? 38.529 13.010 -49.116 1.00 57.97 126 PRO A O 1
ATOM 1020 N N . PRO A 1 127 ? 37.108 13.115 -50.866 1.00 56.03 127 PRO A N 1
ATOM 1021 C CA . PRO A 1 127 ? 38.121 12.819 -51.867 1.00 56.03 127 PRO A CA 1
ATOM 1022 C C . PRO A 1 127 ? 39.220 13.884 -51.862 1.00 56.03 127 PRO A C 1
ATOM 1024 O O . PRO A 1 127 ? 38.961 15.087 -51.925 1.00 56.03 127 PRO A O 1
ATOM 1027 N N . ALA A 1 128 ? 40.467 13.417 -51.816 1.00 56.09 128 ALA A N 1
ATOM 1028 C CA . ALA A 1 128 ? 41.653 14.232 -52.009 1.00 56.09 128 ALA A CA 1
ATOM 1029 C C . ALA A 1 128 ? 41.759 14.640 -53.486 1.00 56.09 128 ALA A C 1
ATOM 1031 O O . ALA A 1 128 ? 42.490 14.038 -54.267 1.00 56.09 128 ALA A O 1
ATOM 1032 N N . THR A 1 129 ? 41.018 15.666 -53.883 1.00 49.22 129 THR A N 1
ATOM 1033 C CA . THR A 1 129 ? 41.275 16.386 -55.131 1.00 49.22 129 THR A CA 1
ATOM 1034 C C . THR A 1 129 ? 41.776 17.782 -54.806 1.00 49.22 129 THR A C 1
ATOM 1036 O O . THR A 1 129 ? 41.175 18.475 -53.992 1.00 49.22 129 THR A O 1
ATOM 1039 N N . MET A 1 130 ? 42.839 18.177 -55.517 1.00 42.22 130 MET A N 1
ATOM 1040 C CA . MET A 1 130 ? 43.507 19.491 -55.536 1.00 42.22 130 MET A CA 1
ATOM 1041 C C . MET A 1 130 ? 44.788 19.591 -54.686 1.0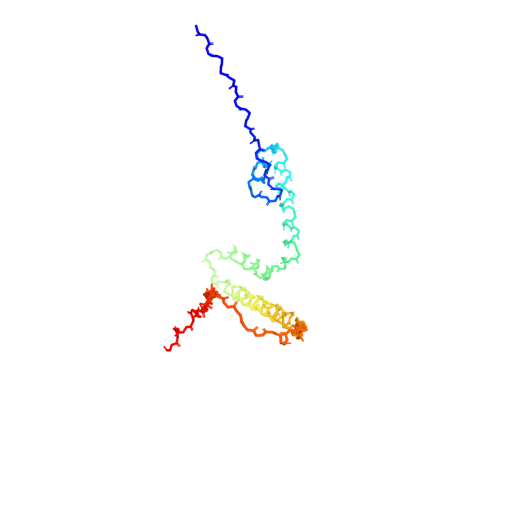0 42.22 130 MET A C 1
ATOM 1043 O O . MET A 1 130 ? 45.009 20.547 -53.948 1.00 42.22 130 MET A O 1
ATOM 1047 N N . ALA A 1 131 ? 45.697 18.628 -54.866 1.00 47.62 131 ALA A N 1
ATOM 1048 C CA . ALA A 1 131 ? 47.123 18.943 -54.859 1.00 47.62 131 ALA A CA 1
ATOM 1049 C C . ALA A 1 131 ? 47.486 19.601 -56.205 1.00 47.62 131 ALA A C 1
ATOM 1051 O O . ALA A 1 131 ? 47.158 19.054 -57.256 1.00 47.62 131 ALA A O 1
ATOM 1052 N N . ASN A 1 132 ? 48.206 20.724 -56.132 1.00 47.16 132 ASN A N 1
ATOM 1053 C CA . ASN A 1 132 ? 48.738 21.574 -57.210 1.00 47.16 132 ASN A CA 1
ATOM 1054 C C . ASN A 1 132 ? 47.836 22.726 -57.670 1.00 47.16 132 ASN A C 1
ATOM 1056 O O . ASN A 1 132 ? 47.077 22.596 -58.619 1.00 47.16 132 ASN A O 1
ATOM 1060 N N . LEU A 1 133 ? 48.027 23.895 -57.050 1.00 39.66 133 LEU A N 1
ATOM 1061 C CA . LEU A 1 133 ? 48.641 25.067 -57.692 1.00 39.66 133 LEU A CA 1
ATOM 1062 C C . LEU A 1 133 ? 49.116 26.036 -56.588 1.00 39.66 133 LEU A C 1
ATOM 1064 O O . LEU A 1 133 ? 48.415 26.309 -55.618 1.00 39.66 133 LEU A O 1
ATOM 1068 N N . LYS A 1 134 ? 50.370 26.472 -56.701 1.00 36.72 134 LYS A N 1
ATOM 1069 C CA . LYS A 1 134 ? 51.085 27.373 -55.779 1.00 36.72 134 LYS A CA 1
ATOM 1070 C C . LYS A 1 134 ? 50.831 28.851 -56.198 1.00 36.72 134 LYS A C 1
ATOM 1072 O O . LYS A 1 134 ? 50.159 29.080 -57.195 1.00 36.72 134 LYS A O 1
ATOM 1077 N N . PRO A 1 135 ? 51.373 29.858 -55.490 1.00 51.72 135 PRO A N 1
ATOM 1078 C CA . PRO A 1 135 ? 50.673 30.750 -54.570 1.00 51.72 135 PRO A CA 1
ATOM 1079 C C . PRO A 1 135 ? 50.498 32.178 -55.126 1.00 51.72 135 PRO A C 1
ATOM 1081 O O . PRO A 1 135 ? 51.387 32.696 -55.796 1.00 51.72 135 PRO A O 1
ATOM 1084 N N . ALA A 1 136 ? 49.430 32.883 -54.758 1.00 34.44 136 ALA A N 1
ATOM 1085 C CA . ALA A 1 136 ? 49.409 34.339 -54.885 1.00 34.44 136 ALA A CA 1
ATOM 1086 C C . ALA A 1 136 ? 48.431 34.968 -53.893 1.00 34.44 136 ALA A C 1
ATOM 1088 O O . ALA A 1 136 ? 47.229 34.951 -54.112 1.00 34.44 136 ALA A O 1
ATOM 1089 N N . GLY A 1 137 ? 49.0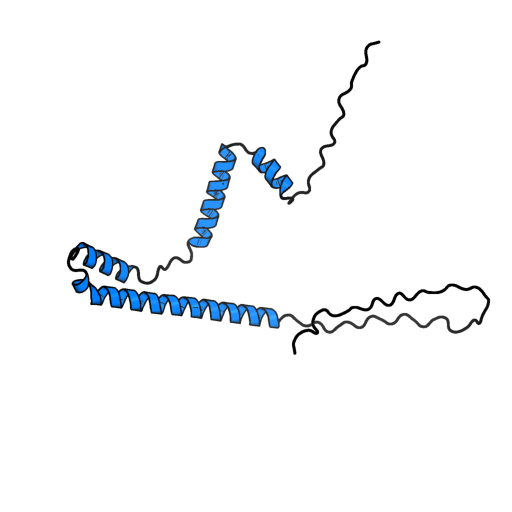01 35.570 -52.849 1.00 37.97 137 GLY A N 1
ATOM 1090 C CA . GLY A 1 137 ? 48.470 36.786 -52.250 1.00 37.97 137 GLY A CA 1
ATOM 1091 C C . GLY A 1 137 ? 47.240 36.670 -51.354 1.00 37.97 137 GLY A C 1
ATOM 1092 O O . GLY A 1 137 ? 46.292 35.944 -51.601 1.00 37.97 137 GLY A O 1
ATOM 1093 N N . VAL A 1 138 ? 47.253 37.560 -50.369 1.00 38.53 138 VAL A N 1
ATOM 1094 C CA . VAL A 1 138 ? 46.121 38.005 -49.558 1.00 38.53 138 VAL A CA 1
ATOM 1095 C C . VAL A 1 138 ? 45.816 37.143 -48.332 1.00 38.53 138 VAL A C 1
ATOM 1097 O O . VAL A 1 138 ? 45.335 36.016 -48.367 1.00 38.53 138 VAL A O 1
ATOM 1100 N N . GLN A 1 139 ? 46.156 37.777 -47.214 1.00 48.19 139 GLN A N 1
ATOM 1101 C CA . GLN A 1 139 ? 45.763 37.490 -45.852 1.00 48.19 139 GLN A CA 1
ATOM 1102 C C . GLN A 1 139 ? 44.276 37.137 -45.762 1.00 48.19 139 GLN A C 1
ATOM 1104 O O . GLN A 1 139 ? 43.428 37.975 -46.045 1.00 48.19 139 GLN A O 1
ATOM 1109 N N . GLU A 1 140 ? 43.959 35.975 -45.203 1.00 36.28 140 GLU A N 1
ATOM 1110 C CA . GLU A 1 140 ? 42.798 35.903 -44.331 1.00 36.28 140 GLU A CA 1
ATOM 1111 C C . GLU A 1 140 ? 43.131 35.009 -43.144 1.00 36.28 140 GLU A C 1
ATOM 1113 O O . GLU A 1 140 ? 43.325 33.796 -43.231 1.00 36.28 140 GLU A O 1
ATOM 1118 N N . ILE A 1 141 ? 43.308 35.682 -42.013 1.00 45.22 141 ILE A N 1
ATOM 1119 C CA . ILE A 1 141 ? 43.561 35.104 -40.707 1.00 45.22 141 ILE A CA 1
ATOM 1120 C C . ILE A 1 141 ? 42.325 34.271 -40.361 1.00 45.22 141 ILE A C 1
ATOM 1122 O O . ILE A 1 141 ? 41.355 34.773 -39.792 1.00 45.22 141 ILE A O 1
ATOM 1126 N N . VAL A 1 142 ? 42.365 32.977 -40.682 1.00 41.31 142 VAL A N 1
ATOM 1127 C CA . VAL A 1 142 ? 41.468 31.977 -40.104 1.00 41.31 142 VAL A CA 1
ATOM 1128 C C . VAL A 1 142 ? 41.774 31.945 -38.610 1.00 41.31 142 VAL A C 1
ATOM 1130 O O . VAL A 1 142 ? 42.622 31.189 -38.132 1.00 41.31 142 VAL A O 1
ATOM 1133 N N . ARG A 1 143 ? 41.090 32.805 -37.848 1.00 46.03 143 ARG A N 1
ATOM 1134 C CA . ARG A 1 143 ? 40.972 32.694 -36.395 1.00 46.03 143 ARG A CA 1
ATOM 1135 C C . ARG A 1 143 ? 40.290 31.360 -36.105 1.00 46.03 143 ARG A C 1
ATOM 1137 O O . ARG A 1 143 ? 39.073 31.282 -35.952 1.00 46.03 143 ARG A O 1
ATOM 1144 N N . ARG A 1 144 ? 41.097 30.301 -36.009 1.00 47.75 144 ARG A N 1
ATOM 1145 C CA . ARG A 1 144 ? 40.753 29.053 -35.331 1.00 47.75 144 ARG A CA 1
ATOM 1146 C C . ARG A 1 144 ? 40.388 29.419 -33.891 1.00 47.75 144 ARG A C 1
ATOM 1148 O O . ARG A 1 144 ? 41.246 29.463 -33.017 1.00 47.75 144 ARG A O 1
ATOM 1155 N N . LYS A 1 145 ? 39.109 29.716 -33.640 1.00 48.44 145 LYS A N 1
ATOM 1156 C CA . LYS A 1 145 ? 38.531 29.694 -32.295 1.00 48.44 145 LYS A CA 1
ATOM 1157 C C . LYS A 1 145 ? 38.608 28.246 -31.821 1.00 48.44 145 LYS A C 1
ATOM 1159 O O . LYS A 1 145 ? 37.693 27.462 -32.059 1.00 48.44 145 LYS A O 1
ATOM 1164 N N . GLN A 1 146 ? 39.723 27.891 -31.185 1.00 54.91 146 GLN A N 1
ATOM 1165 C CA . GLN A 1 146 ? 39.787 26.738 -30.302 1.00 54.91 146 GLN A CA 1
ATOM 1166 C C . GLN A 1 146 ? 38.685 26.919 -29.257 1.00 54.91 146 GLN A C 1
ATOM 1168 O O . GLN A 1 146 ? 38.798 27.747 -28.357 1.00 54.91 146 GLN A O 1
ATOM 1173 N N . ARG A 1 147 ? 37.580 26.189 -29.404 1.00 58.19 147 ARG A N 1
ATOM 1174 C CA . ARG A 1 147 ? 36.639 25.999 -28.304 1.00 58.19 147 ARG A CA 1
ATOM 1175 C C . ARG A 1 147 ? 37.241 24.914 -27.426 1.00 58.19 147 ARG A C 1
ATOM 1177 O O . ARG A 1 147 ? 37.110 23.730 -27.724 1.00 58.19 147 ARG A O 1
ATOM 1184 N N . SER A 1 148 ? 37.974 25.331 -26.400 1.00 64.94 148 SER A N 1
ATOM 1185 C CA . SER A 1 148 ? 38.359 24.444 -25.312 1.00 64.94 148 SER A CA 1
ATOM 1186 C C . SER A 1 148 ? 37.095 24.078 -24.535 1.00 64.94 148 SER A C 1
ATOM 1188 O O . SER A 1 148 ? 36.407 24.931 -23.978 1.00 64.94 148 SER A O 1
ATOM 1190 N N . TRP A 1 149 ? 36.755 22.794 -24.528 1.00 55.34 149 TRP A N 1
ATOM 1191 C CA . TRP A 1 149 ? 35.777 22.262 -23.590 1.00 55.34 149 TRP A CA 1
ATOM 1192 C C . TRP A 1 149 ? 36.490 22.057 -22.255 1.00 55.34 149 TRP A C 1
ATOM 1194 O O . TRP A 1 149 ? 37.208 21.076 -22.071 1.00 55.34 149 TRP A O 1
ATOM 1204 N N . VAL A 1 150 ? 36.338 23.011 -21.337 1.00 62.88 150 VAL A N 1
ATOM 1205 C CA . VAL A 1 150 ? 36.754 22.824 -19.943 1.00 62.88 150 VAL A CA 1
ATOM 1206 C C . VAL A 1 150 ? 35.778 21.831 -19.310 1.00 62.88 150 VAL A C 1
ATOM 1208 O O . VAL A 1 150 ? 34.572 22.070 -19.287 1.00 62.88 150 VAL A O 1
ATOM 1211 N N . LYS A 1 151 ? 36.287 20.686 -18.844 1.00 68.75 151 LYS A N 1
ATOM 1212 C CA . LYS A 1 151 ? 35.490 19.670 -18.142 1.00 68.75 151 LYS A CA 1
ATOM 1213 C C . LYS A 1 151 ? 35.291 20.108 -16.677 1.00 68.75 151 LYS A C 1
ATOM 1215 O O . LYS A 1 151 ? 36.293 20.374 -16.020 1.00 68.75 151 LYS A O 1
ATOM 1220 N N . PRO A 1 152 ? 34.057 20.158 -16.139 1.00 64.25 152 PRO A N 1
ATOM 1221 C CA . PRO A 1 152 ? 33.783 20.746 -14.819 1.00 64.25 152 PRO A CA 1
ATOM 1222 C C . PRO A 1 152 ? 34.061 19.846 -13.593 1.00 64.25 152 PRO A C 1
ATOM 1224 O O . PRO A 1 152 ? 33.748 20.247 -12.479 1.00 64.25 152 PRO A O 1
ATOM 1227 N N . TRP A 1 153 ? 34.666 18.662 -13.743 1.00 63.72 153 TRP A N 1
ATOM 1228 C CA . TRP A 1 153 ? 34.702 17.642 -12.675 1.00 63.72 153 TRP A CA 1
ATOM 1229 C C . TRP A 1 153 ? 36.103 17.270 -12.162 1.00 63.72 153 TRP A C 1
ATOM 1231 O O . TRP A 1 153 ? 36.369 16.105 -11.893 1.00 63.72 153 TRP A O 1
ATOM 1241 N N . THR A 1 154 ? 37.020 18.227 -12.010 1.00 60.41 154 THR A N 1
ATOM 1242 C CA . THR A 1 154 ? 38.356 17.957 -11.427 1.00 60.41 154 THR A CA 1
ATOM 1243 C C . THR A 1 154 ? 38.476 18.266 -9.930 1.00 60.41 154 THR A C 1
ATOM 1245 O O . THR A 1 154 ? 39.589 18.380 -9.430 1.00 60.41 154 THR A O 1
ATOM 1248 N N . TRP A 1 155 ? 37.370 18.375 -9.189 1.00 62.16 155 TRP A N 1
ATOM 1249 C CA . TRP A 1 155 ? 37.395 18.671 -7.748 1.00 62.16 155 TRP A CA 1
ATOM 1250 C C . TRP A 1 155 ? 36.851 17.512 -6.907 1.00 62.16 155 TRP A C 1
ATOM 1252 O O . TRP A 1 155 ? 35.844 17.651 -6.226 1.00 62.16 155 TRP A O 1
ATOM 1262 N N . LEU A 1 156 ? 37.518 16.362 -6.960 1.00 53.50 156 LEU A N 1
ATOM 1263 C CA . LEU A 1 156 ? 37.500 15.386 -5.869 1.00 53.50 156 LEU A CA 1
ATOM 1264 C C . LEU A 1 156 ? 38.900 14.777 -5.765 1.00 53.50 156 LEU A C 1
ATOM 1266 O O . LEU A 1 156 ? 39.321 13.991 -6.614 1.00 53.50 156 LEU A O 1
ATOM 1270 N N . ARG A 1 157 ? 39.628 15.212 -4.740 1.00 48.12 157 ARG A N 1
ATOM 1271 C CA . ARG A 1 157 ? 40.804 14.554 -4.182 1.00 48.12 157 ARG A CA 1
ATOM 1272 C C . ARG A 1 157 ? 40.608 14.482 -2.682 1.00 48.12 157 ARG A C 1
ATOM 1274 O O . ARG A 1 157 ? 40.095 15.487 -2.141 1.00 48.12 157 ARG A O 1
#

InterPro domains:
  IPR009069 Cysteine alpha-hairpin motif superfamily [SSF47072] (57-92)

Secondary structure (DSSP, 8-state):
-----PPP------PPTT-HHHHHHHHHHS-HHHHHHHHHHHHHHHHHHHHTT---TTHHHHHHHHHHHHH-TT-GGGGHHHHHHHHHHHHHHHHHHHHHHHHHHHHHHHHHHTS-----PPPPPPP------------------------S-----

Foldseek 3Di:
DDDDDDDDPDDPDPDDPPDPVVVVVVVVPDDPVVVVVVVVVVVVVVVVVVVVDPPPWLPVLVVVLVVVCVVCVPCSVVCVVSVVVSVVRVVVVVVVVVVVVVVVVVVVVVVVVPDPPDPPDDDDDDDPDDDDDDDDDDDDPPPPPPPDDDDPPPPDD